Protein AF-A0A953E804-F1 (afdb_monomer)

Foldseek 3Di:
DVVQVVQCVPPPDRQWDQDVPPGTDGDDDD

Structure (mmCIF, N/CA/C/O backbone):
data_AF-A0A953E804-F1
#
_entry.id   AF-A0A953E804-F1
#
loop_
_atom_site.group_PDB
_atom_site.id
_atom_site.type_symbol
_atom_site.label_atom_id
_atom_site.label_alt_id
_atom_site.label_comp_id
_atom_site.label_asym_id
_atom_site.label_entity_id
_atom_site.label_seq_id
_atom_site.pdbx_PDB_ins_code
_atom_site.Cartn_x
_atom_site.Cartn_y
_atom_site.Cartn_z
_atom_site.occupancy
_atom_site.B_iso_or_equiv
_atom_site.auth_seq_id
_atom_site.auth_comp_id
_atom_site.auth_asym_id
_atom_sit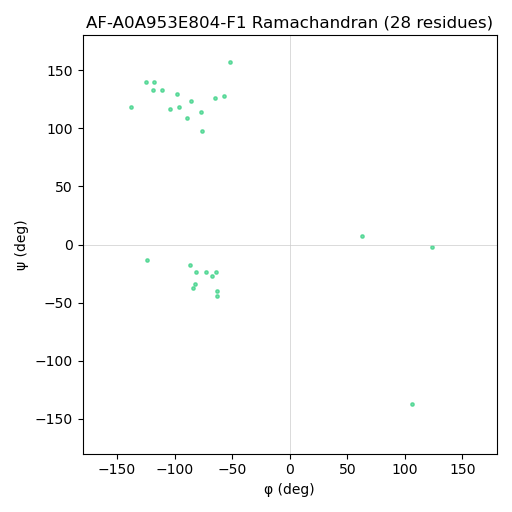e.auth_atom_id
_atom_site.pdbx_PDB_model_num
ATOM 1 N N . SER A 1 1 ? 7.554 3.586 5.833 1.00 62.53 1 SER A N 1
ATOM 2 C CA . SER A 1 1 ? 6.950 4.720 5.100 1.00 62.53 1 SER A CA 1
ATOM 3 C C . SER A 1 1 ? 5.734 5.220 5.863 1.00 62.53 1 SER A C 1
ATOM 5 O O . SER A 1 1 ? 4.876 4.412 6.200 1.00 62.53 1 SER A O 1
ATOM 7 N N . ARG A 1 2 ? 5.672 6.522 6.175 1.00 75.44 2 ARG A N 1
ATOM 8 C CA . ARG A 1 2 ? 4.556 7.132 6.930 1.00 75.44 2 ARG A CA 1
ATOM 9 C C . ARG A 1 2 ? 3.268 7.240 6.102 1.00 75.44 2 ARG A C 1
ATOM 11 O O . ARG A 1 2 ? 2.186 7.256 6.673 1.00 75.44 2 ARG A O 1
ATOM 18 N N . LEU A 1 3 ? 3.384 7.266 4.771 1.00 79.19 3 LEU A N 1
ATOM 19 C CA . LEU A 1 3 ? 2.247 7.335 3.846 1.00 79.19 3 LEU A CA 1
ATOM 20 C C . LEU A 1 3 ? 1.349 6.098 3.969 1.00 79.19 3 LEU A C 1
ATOM 22 O O . LEU A 1 3 ? 0.137 6.219 4.095 1.00 79.19 3 LEU A O 1
ATOM 26 N N . ARG A 1 4 ? 1.973 4.918 4.045 1.00 75.06 4 ARG A N 1
ATOM 27 C CA . ARG A 1 4 ? 1.281 3.634 4.176 1.00 75.06 4 ARG A CA 1
ATOM 28 C C . ARG A 1 4 ? 0.490 3.522 5.481 1.00 75.06 4 ARG A C 1
ATOM 30 O O . ARG A 1 4 ? -0.649 3.093 5.470 1.00 75.06 4 ARG A O 1
ATOM 37 N N . GLN A 1 5 ? 1.045 4.012 6.590 1.00 75.75 5 GLN A N 1
ATOM 38 C CA . GLN A 1 5 ? 0.336 4.035 7.876 1.00 75.75 5 GLN A CA 1
ATOM 39 C C . GLN A 1 5 ? -0.866 4.988 7.894 1.00 75.75 5 GLN A C 1
ATOM 41 O O . GLN A 1 5 ? -1.786 4.764 8.669 1.00 75.75 5 GLN A O 1
ATOM 46 N N . LYS A 1 6 ? -0.865 6.056 7.085 1.00 81.00 6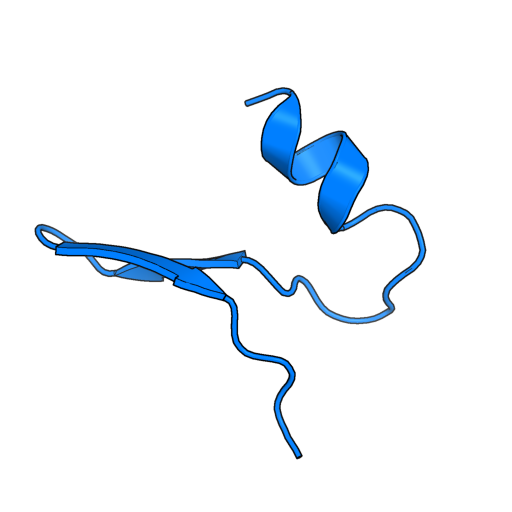 LYS A N 1
ATOM 47 C CA . LYS A 1 6 ? -2.019 6.961 6.973 1.00 81.00 6 LYS A CA 1
ATOM 48 C C . LYS A 1 6 ? -3.090 6.429 6.023 1.00 81.00 6 LYS A C 1
ATOM 50 O O . LYS A 1 6 ? -4.258 6.682 6.272 1.00 81.00 6 LYS A O 1
ATOM 55 N N . LEU A 1 7 ? -2.690 5.730 4.958 1.00 75.00 7 LEU A N 1
ATOM 56 C CA . LEU A 1 7 ? -3.621 5.194 3.962 1.00 75.00 7 LEU A CA 1
ATOM 57 C C . LEU A 1 7 ? -4.235 3.850 4.359 1.00 75.00 7 LEU A C 1
ATOM 59 O O . LEU A 1 7 ? -5.404 3.649 4.079 1.00 75.00 7 LEU A O 1
ATOM 63 N N . ASP A 1 8 ? -3.489 2.950 5.006 1.00 70.62 8 ASP A N 1
ATOM 64 C CA . ASP A 1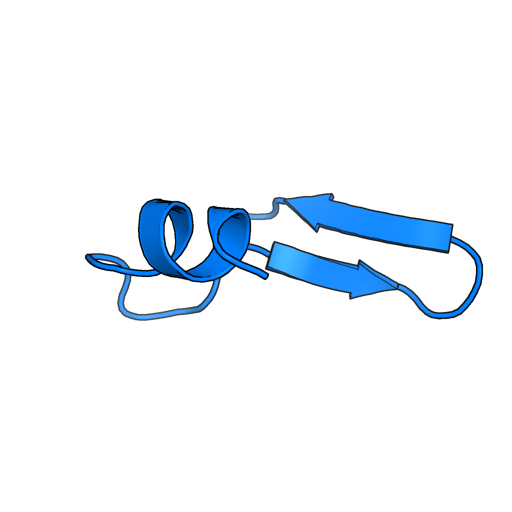 8 ? -4.001 1.612 5.348 1.00 70.62 8 ASP A CA 1
ATOM 65 C C . ASP A 1 8 ? -4.764 1.592 6.688 1.00 70.62 8 ASP A C 1
ATOM 67 O O . ASP A 1 8 ? -5.492 0.646 6.981 1.00 70.62 8 ASP A O 1
ATOM 71 N N . LYS A 1 9 ? -4.601 2.609 7.547 1.00 72.12 9 LYS A N 1
ATOM 72 C CA . LYS A 1 9 ? -5.224 2.610 8.879 1.00 72.12 9 LYS A CA 1
ATOM 73 C C . LYS A 1 9 ? -6.714 2.937 8.762 1.00 72.12 9 LYS A C 1
ATOM 75 O O . LYS A 1 9 ? -7.087 4.103 8.704 1.00 72.12 9 LYS A O 1
ATOM 80 N N . GLY A 1 10 ? -7.539 1.893 8.762 1.00 73.00 10 GLY A N 1
ATOM 81 C CA . GLY A 1 10 ? -8.996 1.978 8.612 1.00 73.00 10 GLY A CA 1
ATOM 82 C C . GLY A 1 10 ? -9.551 1.152 7.451 1.00 73.00 10 GLY A C 1
ATOM 83 O O . GLY A 1 10 ? -10.764 1.111 7.285 1.00 73.00 10 GLY A O 1
ATOM 84 N N . PHE A 1 11 ? -8.688 0.484 6.680 1.00 75.50 11 PHE A N 1
ATOM 85 C CA . PHE A 1 11 ? -9.093 -0.457 5.642 1.00 75.50 11 PHE A CA 1
ATOM 86 C C . PHE A 1 11 ? -8.723 -1.880 6.061 1.00 75.50 11 PHE A C 1
ATOM 88 O O . PHE A 1 11 ? -7.597 -2.130 6.489 1.00 75.50 11 PHE A O 1
ATOM 95 N N . ASP A 1 12 ? -9.662 -2.815 5.910 1.00 77.31 12 ASP A N 1
ATOM 96 C CA . ASP A 1 12 ? -9.445 -4.236 6.223 1.00 77.31 12 ASP A CA 1
ATOM 97 C C . ASP A 1 12 ? -8.381 -4.879 5.322 1.00 77.31 12 ASP A C 1
ATOM 99 O O . ASP A 1 12 ? -7.743 -5.866 5.694 1.00 77.31 12 ASP A O 1
ATOM 103 N N . LYS A 1 13 ? -8.162 -4.300 4.136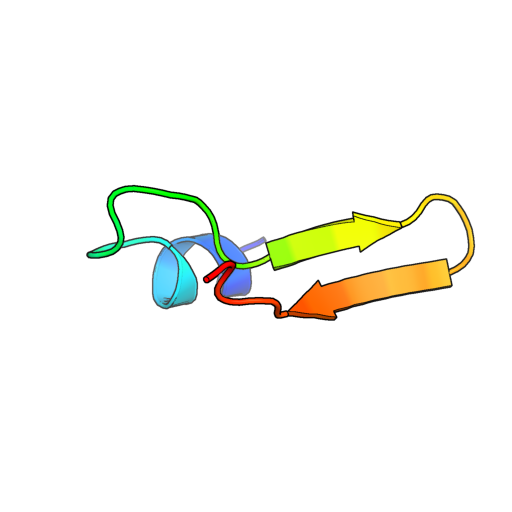 1.00 79.44 13 LYS A N 1
ATOM 104 C CA . LYS A 1 13 ? -7.141 -4.717 3.178 1.00 79.44 13 LYS A CA 1
ATOM 105 C C . LYS A 1 13 ? -6.227 -3.538 2.824 1.00 79.44 13 LYS A C 1
ATOM 107 O O . LYS A 1 13 ? -6.722 -2.425 2.639 1.00 79.44 13 LYS A O 1
ATOM 112 N N . PRO A 1 14 ? -4.908 -3.760 2.695 1.00 78.56 14 PRO A N 1
ATOM 113 C CA . PRO A 1 14 ? -3.977 -2.715 2.284 1.00 78.56 14 PRO A CA 1
ATOM 114 C C . PRO A 1 14 ? -4.278 -2.263 0.851 1.00 78.56 14 PRO A C 1
ATOM 116 O O . PRO A 1 14 ? -4.304 -3.082 -0.063 1.00 78.56 14 PRO A O 1
ATOM 119 N N . LEU A 1 15 ? -4.469 -0.957 0.658 1.00 82.06 15 LEU A N 1
ATOM 120 C CA . LEU A 1 15 ? -4.790 -0.367 -0.651 1.00 82.06 15 LEU A CA 1
ATOM 121 C C . LEU A 1 15 ? -3.546 -0.159 -1.519 1.00 82.06 15 LEU A C 1
ATOM 123 O O . LEU A 1 15 ? -3.633 -0.025 -2.741 1.00 82.06 15 LEU A O 1
ATOM 127 N N . ILE A 1 16 ? -2.384 -0.054 -0.873 1.00 85.50 16 ILE A N 1
ATOM 128 C CA . ILE A 1 16 ? -1.111 0.192 -1.540 1.00 85.50 16 ILE A CA 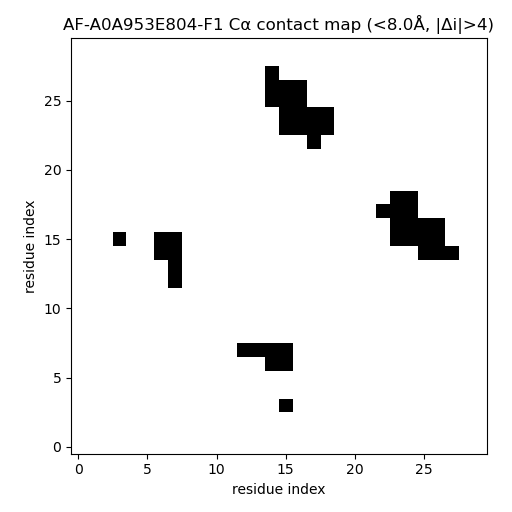1
ATOM 129 C C . ILE A 1 16 ? -0.480 -1.146 -1.916 1.00 85.50 16 ILE A C 1
ATOM 131 O O . ILE A 1 16 ? 0.061 -1.860 -1.070 1.00 85.50 16 ILE A O 1
ATOM 135 N N . HIS A 1 17 ? -0.462 -1.433 -3.212 1.00 85.19 17 HIS A N 1
ATOM 136 C CA . HIS A 1 17 ? 0.230 -2.578 -3.784 1.00 85.19 17 HIS A CA 1
ATOM 137 C C . HIS A 1 17 ? 1.594 -2.153 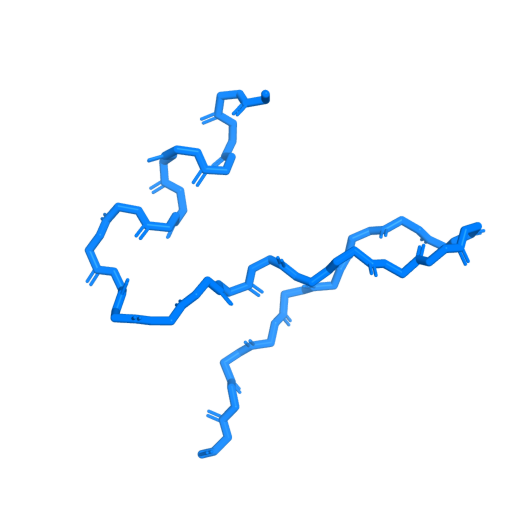-4.321 1.00 85.19 17 HIS A C 1
ATOM 139 O O . HIS A 1 17 ? 1.720 -1.197 -5.087 1.00 85.19 17 HIS A O 1
ATOM 145 N N . THR A 1 18 ? 2.639 -2.873 -3.928 1.00 85.81 18 THR A N 1
ATOM 146 C CA . THR A 1 18 ? 3.989 -2.644 -4.450 1.00 85.81 18 THR A CA 1
ATOM 147 C C . THR A 1 18 ? 4.173 -3.430 -5.741 1.00 85.81 18 THR A C 1
ATOM 149 O O . THR A 1 18 ? 4.054 -4.654 -5.742 1.00 85.81 18 THR A O 1
ATOM 152 N N . VAL A 1 19 ? 4.527 -2.742 -6.824 1.00 86.06 19 VAL A N 1
ATOM 153 C CA . VAL A 1 19 ? 4.887 -3.360 -8.102 1.00 86.06 19 VAL A CA 1
ATOM 154 C C . VAL A 1 19 ? 6.404 -3.304 -8.253 1.00 86.06 19 VAL A C 1
ATOM 156 O O . VAL A 1 19 ? 7.009 -2.227 -8.306 1.00 86.06 19 VAL A O 1
ATOM 159 N N . ARG A 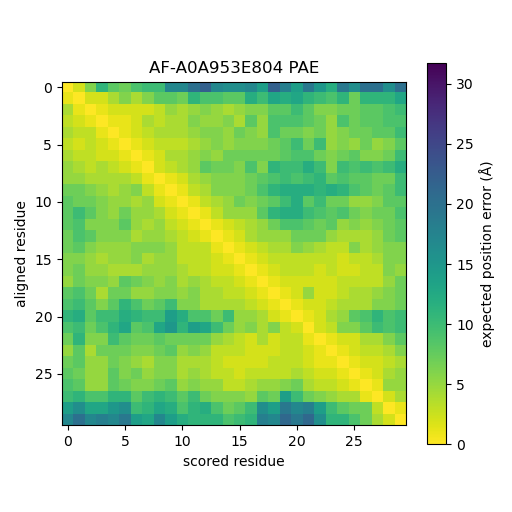1 20 ? 7.047 -4.477 -8.297 1.00 88.12 20 ARG A N 1
ATOM 160 C CA . ARG A 1 20 ? 8.510 -4.579 -8.402 1.00 88.12 20 ARG A CA 1
ATOM 161 C C . ARG A 1 20 ? 8.995 -3.835 -9.651 1.00 88.12 20 ARG A C 1
ATOM 163 O O . ARG A 1 20 ? 8.500 -4.086 -10.741 1.00 88.12 20 ARG A O 1
ATOM 170 N N . ASN A 1 21 ? 9.966 -2.938 -9.471 1.00 86.56 21 ASN A N 1
ATOM 171 C CA . ASN A 1 21 ? 10.547 -2.070 -10.509 1.00 86.56 21 ASN A CA 1
ATOM 172 C C . ASN A 1 21 ? 9.589 -1.064 -11.181 1.00 86.56 21 ASN A C 1
ATOM 174 O O . ASN A 1 21 ? 10.013 -0.384 -12.108 1.00 86.56 21 ASN A O 1
ATOM 178 N N . ALA A 1 22 ? 8.344 -0.922 -10.712 1.00 86.56 22 ALA A N 1
ATOM 179 C CA . ALA A 1 22 ? 7.384 0.045 -11.263 1.00 86.56 22 ALA A CA 1
ATOM 180 C C . ALA A 1 22 ? 6.819 1.027 -10.221 1.00 86.56 22 ALA A C 1
ATOM 182 O O . ALA A 1 22 ? 6.235 2.041 -10.589 1.00 86.56 22 ALA A O 1
ATOM 183 N N . GLY A 1 23 ? 7.018 0.769 -8.924 1.00 88.19 23 GLY A N 1
ATOM 184 C CA . GLY A 1 23 ? 6.606 1.671 -7.847 1.00 88.19 23 GLY A CA 1
ATOM 185 C C . GLY A 1 23 ? 5.383 1.159 -7.091 1.00 88.19 23 GLY A C 1
ATOM 186 O O . GLY A 1 23 ? 5.315 -0.019 -6.741 1.00 88.19 23 GLY A O 1
ATOM 187 N N . TYR A 1 24 ? 4.440 2.049 -6.789 1.00 87.12 24 TYR A N 1
ATOM 188 C CA . TYR A 1 24 ? 3.251 1.738 -5.994 1.00 87.12 24 TYR A CA 1
ATOM 189 C C . TYR A 1 24 ? 1.984 1.947 -6.820 1.00 87.12 24 TYR A C 1
ATOM 191 O O . TYR A 1 24 ? 1.870 2.933 -7.544 1.00 87.12 24 TYR A O 1
ATOM 199 N N . MET A 1 25 ? 1.022 1.042 -6.670 1.00 83.88 25 MET A N 1
ATOM 200 C CA . MET A 1 25 ? -0.307 1.132 -7.263 1.00 83.88 25 MET A CA 1
ATOM 201 C C . MET A 1 25 ? -1.347 1.175 -6.148 1.00 83.88 25 ME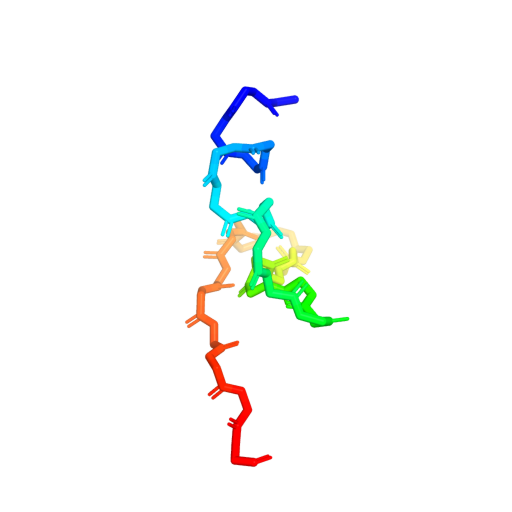T A C 1
ATOM 203 O O . MET A 1 25 ? -1.292 0.370 -5.222 1.00 83.88 25 MET A O 1
ATOM 207 N N . ILE A 1 26 ? -2.297 2.102 -6.245 1.00 84.19 26 ILE A N 1
ATOM 208 C CA . ILE A 1 26 ? -3.453 2.141 -5.350 1.00 84.19 26 ILE A CA 1
ATOM 209 C C . ILE A 1 26 ? -4.594 1.429 -6.067 1.00 84.19 26 ILE A C 1
ATOM 211 O O . ILE A 1 26 ? -5.001 1.856 -7.149 1.00 84.19 26 ILE A O 1
ATOM 215 N N . ARG A 1 27 ? -5.092 0.340 -5.486 1.00 81.19 27 ARG A N 1
ATOM 216 C CA . ARG A 1 27 ? -6.280 -0.354 -5.983 1.00 81.19 27 ARG A CA 1
ATOM 217 C C . ARG A 1 27 ? -7.136 -0.745 -4.786 1.00 81.19 27 ARG A C 1
ATOM 219 O O . ARG A 1 27 ? -6.699 -1.500 -3.931 1.00 81.19 27 ARG A O 1
ATOM 226 N N . ALA A 1 28 ? -8.352 -0.217 -4.736 1.00 72.06 28 ALA A N 1
ATOM 227 C CA . ALA A 1 28 ? -9.425 -0.895 -4.034 1.00 72.06 28 ALA A CA 1
ATOM 228 C C . ALA A 1 28 ? -9.863 -2.013 -4.984 1.00 72.06 28 ALA A C 1
ATOM 230 O O . ALA A 1 28 ? -10.253 -1.730 -6.118 1.00 72.06 28 ALA A O 1
ATOM 231 N N . GLU A 1 29 ? -9.656 -3.271 -4.608 1.00 68.69 29 GLU A N 1
ATOM 232 C CA . GLU A 1 29 ? -10.267 -4.389 -5.338 1.00 68.69 29 GLU A CA 1
ATOM 233 C C . GLU A 1 29 ? -11.790 -4.150 -5.479 1.00 68.69 29 GLU A C 1
ATOM 235 O O . GLU A 1 29 ? -12.354 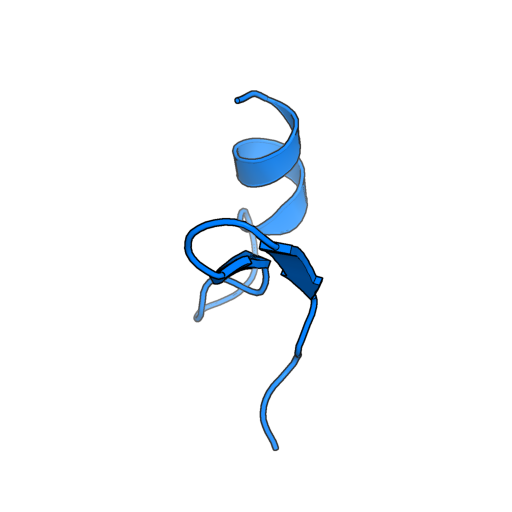-3.402 -4.673 1.00 68.69 29 GLU A O 1
ATOM 240 N N . PRO A 1 30 ? -12.482 -4.752 -6.462 1.00 59.31 30 PRO A N 1
ATOM 241 C CA . PRO A 1 30 ? -13.879 -5.110 -6.246 1.00 59.31 30 PRO A CA 1
ATOM 242 C C . PRO A 1 30 ? -14.014 -6.137 -5.107 1.00 59.31 30 PRO A C 1
ATOM 244 O O . PRO A 1 30 ? -13.100 -6.982 -4.947 1.00 59.31 30 PRO A O 1
#

Secondary structure (DSSP, 8-state):
-HHHHHHSTT-SS--EEEETTTEEEE----

pLDDT: mean 78.7, std 7.37, range [59.31, 88.19]

Sequence (30 aa):
SRLRQKLDKGFDKPLIHTVRNAGYMIRAEP

Radius of gyration: 9.63 Å; Cα contacts (8 Å, |Δi|>4): 23; chains: 1; bounding box: 24×12×20 Å

Solvent-accessible surface area (backbone atoms only — not comparable to full-atom values): 2106 Å² total; per-residue (Å²): 116,75,66,56,62,64,70,32,66,90,45,101,58,74,37,74,42,80,42,89,100,75,50,77,44,82,50,81,75,133